Protein AF-A0A6G0SP71-F1 (afdb_monomer_lite)

Sequence (101 aa):
MSHRVLEVVMPVLDRAFIRPASMATQRANGTTFNYYPYALYASDVKFQPSYRPTGRFSEAKHYFYNKHKLYGYKVEAYVAFPGRVFFLPNTPLDRCRTSQF

Organism: NCBI:txid53985

pLDDT: mean 73.99, std 12.02, range [29.83, 90.44]

Secondary structure (DSSP, 8-state):
--SHHHHHHHHHHHHHH-----HHHHHHTT---SS-TT-SEEEEEEEEE-PPPSS-HHHHHTTEETTTTEEEEEEEEEEETTTEEEEEEEE-TTTS-----

Structure (mmCIF, N/CA/C/O backbone):
data_AF-A0A6G0SP71-F1
#
_entry.id   AF-A0A6G0SP71-F1
#
loop_
_atom_site.group_PDB
_atom_site.id
_atom_site.type_symbol
_atom_site.label_atom_id
_atom_site.label_alt_id
_atom_site.label_comp_id
_atom_site.label_asym_id
_atom_site.label_entity_id
_atom_site.label_seq_id
_atom_site.pdbx_PDB_ins_code
_atom_site.Cartn_x
_atom_site.Cartn_y
_atom_site.Cartn_z
_atom_site.occupancy
_atom_site.B_iso_or_equiv
_atom_site.auth_seq_id
_atom_site.auth_comp_id
_atom_site.auth_asym_id
_atom_site.auth_atom_id
_atom_site.pdbx_PDB_model_num
ATOM 1 N N . MET A 1 1 ? 6.864 -9.698 -20.605 1.00 43.44 1 MET A N 1
ATOM 2 C CA . MET A 1 1 ? 6.037 -10.887 -20.284 1.00 43.44 1 MET A CA 1
ATOM 3 C C . MET A 1 1 ? 6.255 -11.333 -18.832 1.00 43.44 1 MET A C 1
ATOM 5 O O . MET A 1 1 ? 6.986 -12.281 -18.607 1.00 43.44 1 MET A O 1
ATOM 9 N N . SER A 1 2 ? 5.672 -10.655 -17.835 1.00 49.84 2 SER A N 1
ATOM 10 C CA . SER A 1 2 ? 5.919 -10.990 -16.412 1.00 49.84 2 SER A CA 1
ATOM 11 C C . SER A 1 2 ? 4.750 -10.615 -15.481 1.00 49.84 2 SER A C 1
ATOM 13 O O . SER A 1 2 ? 4.972 -10.130 -14.382 1.00 49.84 2 SER A O 1
ATOM 15 N N . HIS A 1 3 ? 3.494 -10.782 -15.912 1.00 59.53 3 HIS A N 1
ATOM 16 C CA . HIS A 1 3 ? 2.329 -10.477 -15.050 1.00 59.53 3 HIS A CA 1
ATOM 17 C C . HIS A 1 3 ? 1.177 -11.483 -15.147 1.00 59.53 3 HIS A C 1
ATOM 19 O O . HIS A 1 3 ? 0.301 -11.480 -14.294 1.00 59.53 3 HIS A O 1
ATOM 25 N N . ARG A 1 4 ? 1.201 -12.408 -16.119 1.00 61.41 4 ARG A N 1
ATOM 26 C CA . ARG A 1 4 ? 0.115 -13.387 -16.319 1.00 61.41 4 ARG A CA 1
ATOM 27 C C . ARG A 1 4 ? -0.075 -14.330 -15.131 1.00 61.41 4 ARG A C 1
ATOM 29 O O . ARG A 1 4 ? -1.198 -14.678 -14.802 1.00 61.41 4 ARG A O 1
ATOM 36 N N . VAL A 1 5 ? 1.020 -14.728 -14.481 1.00 65.19 5 VAL A N 1
ATOM 37 C CA . VAL A 1 5 ? 0.953 -15.595 -13.295 1.00 65.19 5 VAL A CA 1
ATOM 38 C C . VAL A 1 5 ? 0.278 -14.860 -12.141 1.00 65.19 5 VAL A C 1
ATOM 40 O O . VAL A 1 5 ? -0.613 -15.415 -11.513 1.00 65.19 5 VAL A O 1
ATOM 43 N N . LEU A 1 6 ? 0.637 -13.595 -11.905 1.00 63.53 6 LEU A N 1
ATOM 44 C CA . LEU A 1 6 ? 0.004 -12.781 -10.868 1.00 63.53 6 LEU A CA 1
ATOM 45 C C . LEU A 1 6 ? -1.476 -12.534 -11.184 1.00 63.53 6 LEU A C 1
ATOM 47 O O . LEU A 1 6 ? -2.301 -12.705 -10.301 1.00 63.53 6 LEU A O 1
ATOM 51 N N . GLU A 1 7 ? -1.849 -12.246 -12.433 1.00 67.12 7 GLU A N 1
ATOM 52 C CA . GLU A 1 7 ? -3.263 -12.081 -12.822 1.00 67.12 7 GLU A CA 1
ATOM 53 C C . GLU A 1 7 ? -4.124 -13.323 -12.522 1.00 67.12 7 GLU A C 1
ATOM 55 O O . GLU A 1 7 ? -5.291 -13.189 -12.162 1.00 67.12 7 GLU A O 1
ATOM 60 N N . VAL A 1 8 ? -3.548 -14.524 -12.619 1.00 74.50 8 VAL A N 1
ATOM 61 C CA . VAL A 1 8 ? -4.241 -15.789 -12.321 1.00 74.50 8 VAL A CA 1
ATOM 62 C C . VAL A 1 8 ? -4.228 -16.115 -10.825 1.00 74.50 8 VAL A C 1
ATOM 64 O O . VAL A 1 8 ? -5.212 -16.620 -10.287 1.00 74.50 8 VAL A O 1
ATOM 67 N N . VAL A 1 9 ? -3.117 -15.837 -10.143 1.00 71.50 9 VAL A N 1
ATOM 68 C CA . VAL A 1 9 ? -2.906 -16.215 -8.740 1.00 71.50 9 VAL A CA 1
ATOM 69 C C . VAL A 1 9 ? -3.560 -15.216 -7.779 1.00 71.50 9 VAL A C 1
ATOM 71 O O . VAL A 1 9 ? -4.062 -15.624 -6.733 1.00 71.50 9 VAL A O 1
ATOM 74 N N . MET A 1 10 ? -3.629 -13.931 -8.139 1.00 68.44 10 MET A N 1
ATOM 75 C CA . MET A 1 10 ? -4.156 -12.869 -7.277 1.00 68.44 10 MET A CA 1
ATOM 76 C C . MET A 1 10 ? -5.592 -13.126 -6.786 1.00 68.44 10 MET A C 1
ATOM 78 O O . MET A 1 10 ? -5.788 -13.092 -5.577 1.00 68.44 10 MET A O 1
ATOM 82 N N . PRO A 1 11 ? -6.581 -13.499 -7.625 1.00 72.75 11 PRO A N 1
ATOM 83 C CA . PRO A 1 11 ? -7.939 -13.783 -7.144 1.00 72.75 11 PRO A CA 1
ATOM 84 C C . PRO A 1 11 ? -8.018 -14.966 -6.167 1.00 72.75 11 PRO A C 1
ATOM 86 O O . PRO A 1 11 ? -8.904 -15.022 -5.312 1.00 72.75 11 PRO A O 1
ATOM 89 N N . VAL A 1 12 ? -7.109 -15.938 -6.305 1.00 74.94 12 VAL A N 1
ATOM 90 C CA . VAL A 1 12 ? -7.026 -17.103 -5.415 1.00 74.94 12 VAL A CA 1
ATOM 91 C C . VAL A 1 12 ? -6.436 -16.689 -4.072 1.00 74.94 12 VAL A C 1
ATOM 93 O O . VAL A 1 12 ? -6.984 -17.052 -3.031 1.00 74.94 12 VAL A O 1
ATOM 96 N N . LEU A 1 13 ? -5.364 -15.891 -4.091 1.00 68.62 13 LEU A N 1
ATOM 97 C CA . LEU A 1 13 ? -4.773 -15.321 -2.884 1.00 68.62 13 LEU A CA 1
ATOM 98 C C . LEU A 1 13 ? -5.763 -14.399 -2.170 1.00 68.62 13 LEU A C 1
ATOM 100 O O . LEU A 1 13 ? -5.937 -14.527 -0.962 1.00 68.62 13 LEU A O 1
ATOM 104 N N . ASP A 1 14 ? -6.480 -13.553 -2.905 1.00 68.75 14 ASP A N 1
ATOM 105 C CA . ASP A 1 14 ? -7.506 -12.678 -2.348 1.00 68.75 14 ASP A CA 1
ATOM 106 C C . ASP A 1 14 ? -8.567 -13.500 -1.610 1.00 68.75 14 ASP A C 1
ATOM 108 O O . ASP A 1 14 ? -8.846 -13.248 -0.446 1.00 68.75 14 ASP A O 1
ATOM 112 N N . ARG A 1 15 ? -9.102 -14.565 -2.213 1.00 67.88 15 ARG A N 1
ATOM 113 C CA . ARG A 1 15 ? -10.092 -15.422 -1.533 1.00 67.88 15 ARG A CA 1
ATOM 114 C C . ARG A 1 15 ? -9.527 -16.179 -0.331 1.00 67.88 15 ARG A C 1
ATOM 116 O O . ARG A 1 15 ? -10.238 -16.363 0.655 1.00 67.88 15 ARG A O 1
ATOM 123 N N . ALA A 1 16 ? -8.288 -16.654 -0.419 1.00 65.56 16 ALA A N 1
ATOM 124 C CA . ALA A 1 16 ? -7.667 -17.447 0.640 1.00 65.56 16 ALA A CA 1
ATOM 125 C C . ALA A 1 16 ? -7.276 -16.591 1.854 1.00 65.56 16 ALA A C 1
ATOM 127 O O . ALA A 1 16 ? -7.403 -17.029 3.000 1.00 65.56 16 ALA A O 1
ATOM 128 N N . PHE A 1 17 ? -6.813 -15.368 1.606 1.00 60.41 17 PHE A N 1
ATOM 129 C CA . PHE A 1 17 ? -6.177 -14.528 2.614 1.00 60.41 17 PHE A CA 1
ATOM 130 C C . PHE A 1 17 ? -7.029 -13.318 3.014 1.00 60.41 17 PHE A C 1
ATOM 132 O O . PHE A 1 17 ? -7.063 -12.961 4.198 1.00 60.41 17 PHE A O 1
ATOM 139 N N . ILE A 1 18 ? -7.794 -12.748 2.082 1.00 64.88 18 ILE A N 1
ATOM 140 C CA . ILE A 1 18 ? -8.770 -11.687 2.342 1.00 64.88 18 ILE A CA 1
ATOM 141 C C . ILE A 1 18 ? -10.101 -12.351 2.691 1.00 64.88 18 ILE A C 1
ATOM 143 O O . ILE A 1 18 ? -11.028 -12.453 1.891 1.00 64.88 18 ILE A O 1
ATOM 147 N N . ARG A 1 19 ? -10.220 -12.806 3.941 1.00 65.31 19 ARG A N 1
ATOM 148 C CA . ARG A 1 19 ? -11.547 -13.086 4.500 1.00 65.31 19 ARG A CA 1
ATOM 149 C C . ARG A 1 19 ? -12.200 -11.733 4.787 1.00 65.31 19 ARG A C 1
ATOM 151 O O . ARG A 1 19 ? -11.645 -11.000 5.608 1.00 65.31 19 ARG A O 1
ATOM 158 N N . PRO A 1 20 ? -13.332 -11.379 4.150 1.00 63.69 20 PRO A N 1
ATOM 159 C CA . PRO A 1 20 ? -14.024 -10.140 4.468 1.00 63.69 20 PRO A CA 1
ATOM 160 C C . PRO A 1 20 ? -14.475 -10.218 5.926 1.00 63.69 20 PRO A C 1
ATOM 162 O O . PRO A 1 20 ? -15.384 -10.969 6.279 1.00 63.69 20 PRO A O 1
ATOM 165 N N . ALA A 1 21 ? -13.780 -9.493 6.796 1.00 66.69 21 ALA A N 1
ATOM 166 C CA . ALA A 1 21 ? -14.211 -9.329 8.168 1.00 66.69 21 ALA A CA 1
ATOM 167 C C . ALA A 1 21 ? -15.415 -8.383 8.157 1.00 66.69 21 ALA A C 1
ATOM 169 O O . ALA A 1 21 ? -15.370 -7.324 7.536 1.00 66.69 21 ALA A O 1
ATOM 170 N N . SER A 1 22 ? -16.503 -8.763 8.821 1.00 77.06 22 SER A N 1
ATOM 171 C CA . SER A 1 22 ? -17.606 -7.834 9.052 1.00 77.06 22 SER A CA 1
ATOM 172 C C . SER A 1 22 ? -17.204 -6.854 10.156 1.00 77.06 22 SER A C 1
ATOM 174 O O . SER A 1 22 ? -16.592 -7.252 11.155 1.00 77.06 22 SER A O 1
ATOM 176 N N . MET A 1 23 ? -17.596 -5.586 10.022 1.00 80.62 23 MET A N 1
ATOM 177 C CA . MET A 1 23 ? -17.420 -4.586 11.082 1.00 80.62 23 MET A CA 1
ATOM 178 C C . MET A 1 23 ? -18.006 -5.070 12.414 1.00 80.62 23 MET A C 1
ATOM 180 O O . MET A 1 23 ? -17.410 -4.865 13.469 1.00 80.62 23 MET A O 1
ATOM 184 N N . ALA A 1 24 ? -19.145 -5.772 12.367 1.00 83.38 24 ALA A N 1
ATOM 185 C CA . ALA A 1 24 ? -19.783 -6.334 13.553 1.00 83.38 24 ALA A CA 1
ATOM 186 C C . ALA A 1 24 ? -18.888 -7.380 14.237 1.00 83.38 24 ALA A C 1
ATOM 188 O O . ALA A 1 24 ? -18.719 -7.344 15.454 1.00 83.38 24 ALA A O 1
ATOM 189 N N . THR A 1 25 ? -18.255 -8.262 13.457 1.00 82.00 25 THR A N 1
ATOM 190 C CA . THR A 1 25 ? -17.327 -9.273 13.988 1.00 82.00 25 THR A CA 1
ATOM 191 C C . THR A 1 25 ? -16.042 -8.665 14.548 1.00 82.00 25 THR A C 1
ATOM 193 O O . THR A 1 25 ? -15.588 -9.095 15.602 1.00 82.00 25 THR A O 1
ATOM 196 N N . GLN A 1 26 ? -15.471 -7.640 13.902 1.00 79.06 26 GLN A N 1
ATOM 197 C CA . GLN A 1 26 ? -14.278 -6.955 14.421 1.00 79.06 26 GLN A CA 1
ATOM 198 C C . GLN A 1 26 ? -14.570 -6.238 15.742 1.00 79.06 26 GLN A C 1
ATOM 200 O O . GLN A 1 26 ? -13.782 -6.331 16.682 1.00 79.06 26 GLN A O 1
ATOM 205 N N . ARG A 1 27 ? -15.725 -5.568 15.835 1.00 82.38 27 ARG A N 1
ATOM 206 C CA . ARG A 1 27 ? -16.155 -4.873 17.052 1.00 82.38 27 ARG A CA 1
ATOM 207 C C . ARG A 1 27 ? -16.429 -5.842 18.198 1.00 82.38 27 ARG A C 1
ATOM 209 O O . ARG A 1 27 ? -15.983 -5.587 19.310 1.00 82.38 27 ARG A O 1
ATOM 216 N N . ALA A 1 28 ? -17.121 -6.949 17.928 1.00 84.75 28 ALA A N 1
ATOM 217 C CA . ALA A 1 28 ? -17.392 -7.980 18.930 1.00 84.75 28 ALA A CA 1
ATOM 218 C C . ALA A 1 28 ? -16.100 -8.590 19.499 1.00 84.75 28 ALA A C 1
ATOM 220 O O . ALA A 1 28 ? -16.024 -8.865 20.691 1.00 84.75 28 ALA A O 1
ATOM 221 N N . ASN A 1 29 ? -15.067 -8.734 18.664 1.00 81.06 29 ASN A N 1
ATOM 222 C CA . ASN A 1 29 ? -13.769 -9.273 19.067 1.00 81.06 29 ASN A CA 1
ATOM 223 C C . ASN A 1 29 ? -12.818 -8.218 19.666 1.00 81.06 29 ASN A C 1
ATOM 225 O O . ASN A 1 29 ? -11.690 -8.557 20.017 1.00 81.06 29 ASN A O 1
ATOM 229 N N . GLY A 1 30 ? -13.220 -6.942 19.742 1.00 81.38 30 GLY A N 1
ATOM 230 C CA . GLY A 1 30 ? -12.353 -5.849 20.199 1.00 81.38 30 GLY A CA 1
ATOM 231 C C . GLY A 1 30 ? -11.167 -5.553 19.27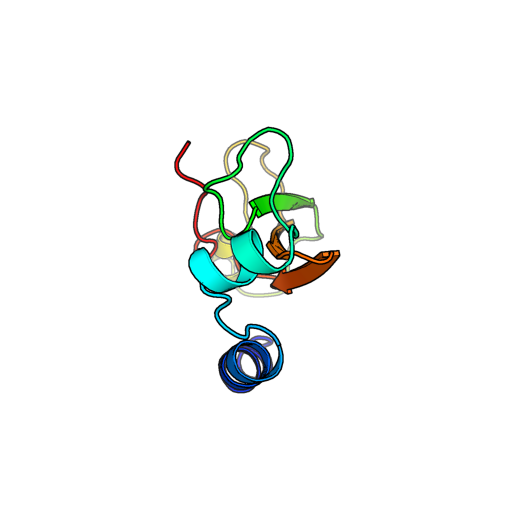0 1.00 81.38 30 GLY A C 1
ATOM 232 O O . GLY A 1 30 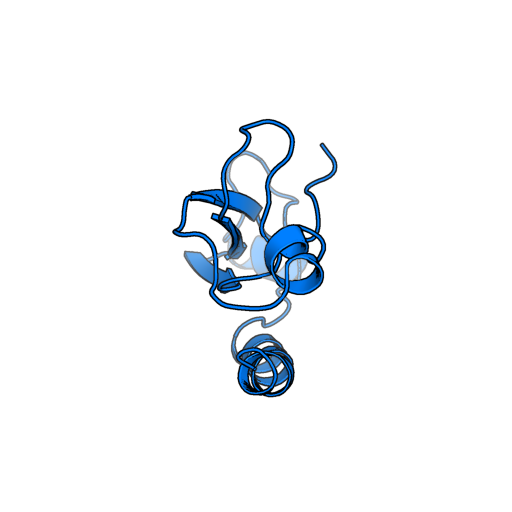? -10.207 -4.905 19.675 1.00 81.38 30 GLY A O 1
ATOM 233 N N . THR A 1 31 ? -11.204 -6.024 18.021 1.00 79.38 31 THR A N 1
ATOM 234 C CA . THR A 1 31 ? -10.116 -5.881 17.045 1.00 79.38 31 THR A CA 1
ATOM 235 C C . THR A 1 31 ? -10.391 -4.710 16.097 1.00 79.38 31 THR A C 1
ATOM 237 O O . THR A 1 31 ? -10.616 -4.915 14.904 1.00 79.38 31 THR A O 1
ATOM 240 N N . THR A 1 32 ? -10.437 -3.489 16.633 1.00 82.75 32 THR A N 1
ATOM 241 C CA . THR A 1 32 ? -10.717 -2.246 15.884 1.00 82.75 32 THR A CA 1
ATOM 242 C C . THR A 1 32 ? -9.544 -1.268 15.956 1.00 82.75 32 THR A C 1
ATOM 244 O O . THR A 1 32 ? -8.808 -1.261 16.940 1.00 82.75 32 THR A O 1
ATOM 247 N N . PHE A 1 33 ? -9.385 -0.391 14.956 1.00 81.19 33 PHE A N 1
ATOM 248 C CA . PHE A 1 33 ? -8.374 0.673 15.017 1.00 81.19 33 PHE A CA 1
ATOM 249 C C . PHE A 1 33 ? -8.696 1.663 16.146 1.00 81.19 33 PHE A C 1
ATOM 251 O O . PHE A 1 33 ? -9.809 2.181 16.209 1.00 81.19 33 PHE A O 1
ATOM 258 N N . ASN A 1 34 ? -7.699 1.998 16.973 1.00 83.94 34 ASN A N 1
ATOM 259 C CA . ASN A 1 34 ? -7.865 2.911 18.115 1.00 83.94 34 ASN A CA 1
ATOM 260 C C . ASN A 1 34 ? -8.407 4.293 17.715 1.00 83.94 34 ASN A C 1
ATOM 262 O O . ASN A 1 34 ? -9.272 4.837 18.390 1.00 83.94 34 ASN A O 1
ATOM 266 N N . TYR A 1 35 ? -7.906 4.849 16.609 1.00 86.94 35 TYR A N 1
ATOM 267 C CA . TYR A 1 35 ? -8.290 6.183 16.133 1.00 86.94 35 TYR A CA 1
ATOM 268 C C . TYR A 1 35 ? -9.442 6.159 15.117 1.00 86.94 35 TYR A C 1
ATOM 270 O O . TYR A 1 35 ? -10.070 7.185 14.879 1.00 86.94 35 TYR A O 1
ATOM 278 N N 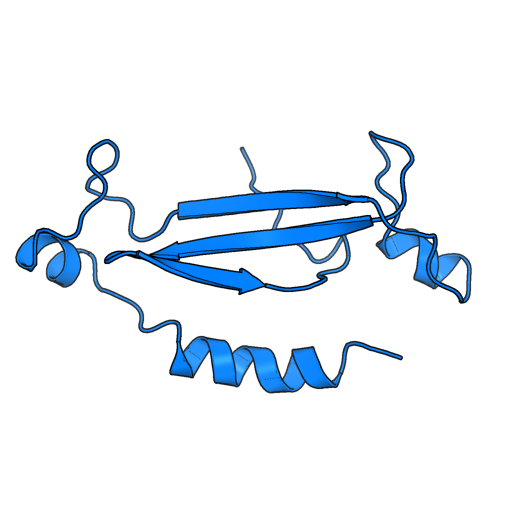. TYR A 1 36 ? -9.736 4.994 14.529 1.00 84.00 36 TYR A N 1
ATOM 279 C CA . TYR A 1 36 ? -10.722 4.834 13.454 1.00 84.00 36 TYR A CA 1
ATOM 280 C C . TYR A 1 36 ? -11.572 3.573 13.679 1.00 84.00 36 TYR A C 1
ATOM 282 O O . TYR A 1 36 ? -11.455 2.601 12.931 1.00 84.00 36 TYR A O 1
ATOM 290 N N . PRO A 1 37 ? -12.454 3.557 14.693 1.00 79.12 37 PRO A N 1
ATOM 291 C CA . PRO A 1 37 ? -13.158 2.346 15.126 1.00 79.12 37 PRO A CA 1
ATOM 292 C C . PRO A 1 37 ? -14.125 1.770 14.082 1.00 79.12 37 PRO A C 1
ATOM 294 O O . PRO A 1 37 ? -14.576 0.640 14.236 1.00 79.12 37 PRO A O 1
ATOM 297 N N . TYR A 1 38 ? -14.436 2.532 13.028 1.00 81.06 38 TYR A N 1
ATOM 298 C CA . TYR A 1 38 ? -15.293 2.124 11.912 1.00 81.06 38 TYR A CA 1
ATOM 299 C C . TYR A 1 38 ? -14.523 1.722 10.644 1.00 81.06 38 TYR A C 1
ATOM 301 O O . TYR A 1 38 ? -15.143 1.397 9.633 1.00 81.06 38 TYR A O 1
ATOM 309 N N . ALA A 1 39 ? -13.188 1.754 10.666 1.00 81.69 39 ALA A N 1
ATOM 310 C CA . ALA A 1 39 ? -12.376 1.330 9.533 1.00 81.69 39 ALA A CA 1
ATOM 311 C C . ALA A 1 39 ? -12.200 -0.196 9.532 1.00 81.69 39 ALA A C 1
ATOM 313 O O . ALA A 1 39 ? -11.721 -0.774 10.505 1.00 81.69 39 ALA A O 1
ATOM 314 N N . LEU A 1 40 ? -12.543 -0.842 8.414 1.00 77.75 40 LEU A N 1
ATOM 315 C CA . LEU A 1 40 ? -12.373 -2.290 8.224 1.00 77.75 40 LEU A CA 1
ATOM 316 C C . LEU A 1 40 ? -10.912 -2.696 7.993 1.00 77.75 40 LEU A C 1
ATOM 318 O O . LEU A 1 40 ? -10.458 -3.741 8.469 1.00 77.75 40 LEU A O 1
ATOM 322 N N . TYR A 1 41 ? -10.195 -1.883 7.222 1.00 79.69 41 TYR A N 1
ATOM 323 C CA . TYR A 1 41 ? -8.798 -2.065 6.850 1.00 79.69 41 TYR A CA 1
ATOM 324 C C . TYR A 1 41 ? -8.155 -0.701 6.589 1.00 79.69 41 TYR A C 1
ATOM 326 O O . TYR A 1 41 ? -8.839 0.268 6.259 1.00 79.69 41 TYR A O 1
ATOM 334 N N . ALA A 1 42 ? -6.834 -0.641 6.704 1.00 81.25 42 ALA A N 1
ATOM 335 C CA . ALA A 1 42 ? -6.034 0.484 6.241 1.00 81.25 42 ALA A CA 1
ATOM 336 C C . ALA A 1 42 ? -5.325 0.085 4.946 1.00 81.25 42 ALA A C 1
ATOM 338 O O . ALA A 1 42 ? -4.845 -1.040 4.834 1.00 81.25 42 ALA A O 1
ATOM 339 N N . SER A 1 43 ? -5.255 0.989 3.973 1.00 81.75 43 SER A N 1
ATOM 340 C CA . SER A 1 43 ? -4.467 0.797 2.755 1.00 81.75 43 SER A CA 1
ATOM 341 C C . SER A 1 43 ? -3.457 1.924 2.612 1.00 81.75 43 SER A C 1
ATOM 343 O O . SER A 1 43 ? -3.828 3.088 2.749 1.00 81.75 43 SER A O 1
ATOM 345 N N . ASP A 1 44 ? -2.214 1.593 2.297 1.00 83.38 44 ASP A N 1
ATOM 346 C CA . ASP A 1 44 ? -1.161 2.553 1.977 1.00 83.38 44 ASP A CA 1
ATOM 347 C C . ASP A 1 44 ? -0.510 2.178 0.646 1.00 83.38 44 ASP A C 1
ATOM 349 O O . ASP A 1 44 ? -0.413 1.003 0.294 1.00 83.38 44 ASP A O 1
ATOM 353 N N . VAL A 1 45 ? -0.056 3.181 -0.100 1.00 79.75 45 VAL A N 1
ATOM 354 C CA . VAL A 1 45 ? 0.622 2.981 -1.381 1.00 79.75 45 VAL A CA 1
ATOM 355 C C . VAL A 1 45 ? 1.986 3.644 -1.317 1.00 79.75 45 VAL A C 1
ATOM 357 O O . VAL A 1 45 ? 2.095 4.864 -1.181 1.00 79.75 45 VAL A O 1
ATOM 360 N N . LYS A 1 46 ? 3.047 2.847 -1.457 1.00 84.06 46 LYS A N 1
ATOM 361 C CA . LYS A 1 46 ? 4.428 3.340 -1.479 1.00 84.06 46 LYS A CA 1
ATOM 362 C C . LYS A 1 46 ? 5.039 3.187 -2.860 1.00 84.06 46 LYS A C 1
ATOM 364 O O . LYS A 1 46 ? 4.961 2.131 -3.476 1.00 84.06 46 LYS A O 1
ATOM 369 N N . PHE A 1 47 ? 5.668 4.254 -3.344 1.00 84.38 47 PHE A N 1
ATOM 370 C CA . PHE A 1 47 ? 6.470 4.202 -4.560 1.00 84.38 47 PHE A CA 1
ATOM 371 C C . PHE A 1 47 ? 7.857 3.651 -4.235 1.00 84.38 47 PHE A C 1
ATOM 373 O O . PHE A 1 47 ? 8.546 4.177 -3.362 1.00 84.38 47 PHE A O 1
ATOM 380 N N . GLN A 1 48 ? 8.262 2.612 -4.955 1.00 85.25 48 GLN A N 1
ATOM 381 C CA . GLN A 1 48 ? 9.593 2.033 -4.888 1.00 85.25 48 GLN A CA 1
ATOM 382 C C . GLN A 1 48 ? 10.313 2.297 -6.216 1.00 85.25 48 GLN A C 1
ATOM 384 O O . GLN A 1 48 ? 9.879 1.779 -7.251 1.00 85.25 48 GLN A O 1
ATOM 389 N N . PRO A 1 49 ? 11.384 3.113 -6.220 1.00 87.12 49 PRO A N 1
ATOM 390 C CA . PRO A 1 49 ? 12.156 3.356 -7.428 1.00 87.12 49 PRO A CA 1
ATOM 391 C C . PRO A 1 49 ? 12.824 2.062 -7.901 1.00 87.12 49 PRO A C 1
ATOM 393 O O . PRO A 1 49 ? 13.282 1.249 -7.101 1.00 87.12 49 PRO A O 1
ATOM 396 N N . SER A 1 50 ? 12.895 1.882 -9.215 1.00 85.69 50 SER A N 1
ATOM 397 C CA . SER A 1 50 ? 13.525 0.725 -9.844 1.00 85.69 50 SER A CA 1
ATOM 398 C C . SER A 1 50 ? 14.297 1.134 -11.092 1.00 85.69 50 SER A C 1
ATOM 400 O O . SER A 1 50 ? 14.111 2.221 -11.643 1.00 85.69 50 SER A O 1
ATOM 402 N N . TYR A 1 51 ? 15.127 0.223 -11.597 1.00 85.62 51 TYR A N 1
ATOM 403 C CA . TYR A 1 51 ? 15.697 0.372 -12.931 1.00 85.62 51 TYR A CA 1
ATOM 404 C C . TYR A 1 51 ? 14.599 0.419 -13.995 1.00 85.62 51 TYR A C 1
ATOM 406 O O . TYR A 1 51 ? 13.506 -0.132 -13.817 1.00 85.62 51 TYR A O 1
ATOM 414 N N . ARG A 1 52 ? 14.909 1.075 -15.119 1.00 83.88 52 ARG A N 1
ATOM 415 C CA . ARG A 1 52 ? 14.038 1.082 -16.292 1.00 83.88 52 ARG A CA 1
ATOM 416 C C . ARG A 1 52 ? 13.887 -0.361 -16.795 1.00 83.88 52 ARG A C 1
ATOM 418 O O . ARG A 1 52 ? 14.900 -0.972 -17.132 1.00 83.88 52 ARG A O 1
ATOM 425 N N . PRO A 1 53 ? 12.661 -0.896 -16.886 1.00 78.25 53 PRO A N 1
ATOM 426 C CA . PRO A 1 53 ? 12.455 -2.235 -17.412 1.00 78.25 53 PRO A CA 1
ATOM 427 C C . PRO A 1 53 ? 12.887 -2.318 -18.882 1.00 78.25 53 PRO A C 1
ATOM 429 O O . PRO A 1 53 ? 12.669 -1.392 -19.670 1.00 78.25 53 PRO A O 1
ATOM 432 N N . THR A 1 54 ? 13.510 -3.437 -19.246 1.00 78.31 54 THR A N 1
ATOM 433 C CA . THR A 1 54 ? 13.925 -3.742 -20.620 1.00 78.31 54 THR A CA 1
ATOM 434 C C . THR A 1 54 ? 12.691 -4.006 -21.484 1.00 78.31 54 THR A C 1
ATOM 436 O O . THR A 1 54 ? 11.824 -4.784 -21.095 1.00 78.31 54 THR A O 1
ATOM 439 N N . GLY A 1 55 ? 12.594 -3.372 -22.655 1.00 81.81 55 GLY A N 1
ATOM 440 C CA . GLY A 1 55 ? 11.441 -3.528 -23.547 1.00 81.81 55 GLY A CA 1
ATOM 441 C C . GLY A 1 55 ? 11.191 -2.306 -24.425 1.00 81.81 55 GLY A C 1
ATOM 442 O O . GLY A 1 55 ? 12.026 -1.398 -24.517 1.00 81.81 55 GLY A O 1
ATOM 443 N N . ARG A 1 56 ? 10.025 -2.275 -25.081 1.00 82.56 56 ARG A N 1
ATOM 444 C CA . ARG A 1 56 ? 9.625 -1.130 -25.915 1.00 82.56 56 ARG A CA 1
ATOM 445 C C . ARG A 1 56 ? 9.366 0.098 -25.041 1.00 82.56 56 ARG A C 1
ATOM 447 O O . ARG A 1 56 ? 8.965 -0.009 -23.885 1.00 82.56 56 ARG A O 1
ATOM 454 N N . PHE A 1 57 ? 9.549 1.291 -25.607 1.00 81.94 57 PHE A N 1
ATOM 455 C CA . PHE A 1 57 ? 9.296 2.545 -24.887 1.00 81.94 57 PHE A CA 1
ATOM 456 C C . PHE A 1 57 ? 7.859 2.636 -24.347 1.00 81.94 57 PHE A C 1
ATOM 458 O O . PHE A 1 57 ? 7.657 3.092 -23.223 1.00 81.94 57 PHE A O 1
ATOM 465 N N . SER A 1 58 ? 6.878 2.147 -25.111 1.00 81.88 58 SER A N 1
ATOM 466 C CA . SER A 1 58 ? 5.477 2.084 -24.685 1.00 81.88 58 SER A CA 1
ATOM 467 C C . SER A 1 58 ? 5.284 1.238 -23.426 1.00 81.88 58 SER A C 1
ATOM 469 O O . SER A 1 58 ? 4.567 1.656 -22.527 1.00 81.88 58 SER A O 1
ATOM 471 N N . GLU A 1 59 ? 5.971 0.099 -23.324 1.00 79.56 59 GLU A N 1
ATOM 472 C CA . GLU A 1 59 ? 5.894 -0.803 -22.170 1.00 79.56 59 GLU A CA 1
ATOM 473 C C . GLU A 1 59 ? 6.572 -0.195 -20.934 1.00 79.56 59 GLU A C 1
ATOM 475 O O . GLU A 1 59 ? 6.029 -0.239 -19.832 1.00 79.56 59 GLU A O 1
ATOM 480 N N . ALA A 1 60 ? 7.736 0.436 -21.117 1.00 80.62 60 ALA A N 1
ATOM 481 C CA . ALA A 1 60 ? 8.466 1.079 -20.026 1.00 80.62 60 ALA A CA 1
ATOM 482 C C . ALA A 1 60 ? 7.730 2.305 -19.453 1.00 80.62 60 ALA A C 1
ATOM 484 O O . ALA A 1 60 ? 7.872 2.611 -18.268 1.00 80.62 60 ALA A O 1
ATOM 485 N N . LYS A 1 61 ? 6.920 2.993 -20.270 1.00 83.94 61 LYS A N 1
ATOM 486 C CA . LYS A 1 61 ? 6.154 4.178 -19.860 1.00 83.94 61 LYS A CA 1
ATOM 487 C C . LYS A 1 61 ? 5.156 3.884 -18.731 1.00 83.94 61 LYS A C 1
ATOM 489 O O . LYS A 1 61 ? 4.940 4.760 -17.900 1.00 83.94 61 LYS A O 1
ATOM 494 N N . HIS A 1 62 ? 4.612 2.667 -18.647 1.00 82.19 62 HIS A N 1
ATOM 495 C CA . HIS A 1 62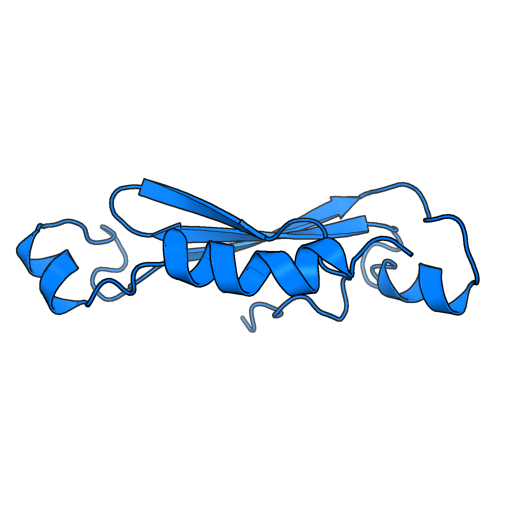 ? 3.680 2.262 -17.579 1.00 82.19 62 HIS A CA 1
ATOM 496 C C . HIS A 1 62 ? 4.309 2.267 -16.173 1.00 82.19 62 HIS A C 1
ATOM 498 O O . HIS A 1 62 ? 3.605 2.312 -15.166 1.00 82.19 62 HIS A O 1
ATOM 504 N N . TYR A 1 63 ? 5.640 2.267 -16.097 1.00 82.00 63 TYR A N 1
ATOM 505 C CA . TYR A 1 63 ? 6.401 2.293 -14.848 1.00 82.00 63 TYR A CA 1
ATOM 506 C C . TYR A 1 63 ? 7.057 3.651 -14.585 1.00 82.00 63 TYR A C 1
ATOM 508 O O . TYR A 1 63 ? 7.827 3.788 -13.639 1.00 82.00 63 TYR A O 1
ATOM 516 N N . PHE A 1 64 ? 6.786 4.666 -15.412 1.00 85.06 64 PHE A N 1
ATOM 517 C CA . PHE A 1 64 ? 7.384 5.989 -15.267 1.00 85.06 64 PHE A CA 1
ATOM 518 C C . PHE A 1 64 ? 6.515 6.917 -14.413 1.00 85.06 64 PHE A C 1
ATOM 520 O O . PHE A 1 64 ? 5.375 7.234 -14.760 1.00 85.06 64 PHE A O 1
ATOM 527 N N . TYR A 1 65 ? 7.063 7.399 -13.299 1.00 85.81 65 TYR A N 1
ATOM 528 C CA . TYR A 1 65 ? 6.364 8.307 -12.402 1.00 85.81 65 TYR A CA 1
ATOM 529 C C . TYR A 1 65 ? 6.651 9.771 -12.754 1.00 85.81 65 TYR A C 1
ATOM 531 O O . TYR A 1 65 ? 7.722 10.312 -12.474 1.00 85.81 65 TYR A O 1
ATOM 539 N N . ASN A 1 66 ? 5.655 10.447 -13.331 1.00 83.31 66 ASN A N 1
ATOM 540 C CA . ASN A 1 66 ? 5.814 11.786 -13.908 1.00 83.31 66 ASN A CA 1
ATOM 541 C C . ASN A 1 66 ? 6.263 12.876 -12.924 1.00 83.31 66 ASN A C 1
ATOM 543 O O . ASN A 1 66 ? 6.964 13.797 -13.351 1.00 83.31 66 ASN A O 1
ATOM 547 N N . LYS A 1 67 ? 5.86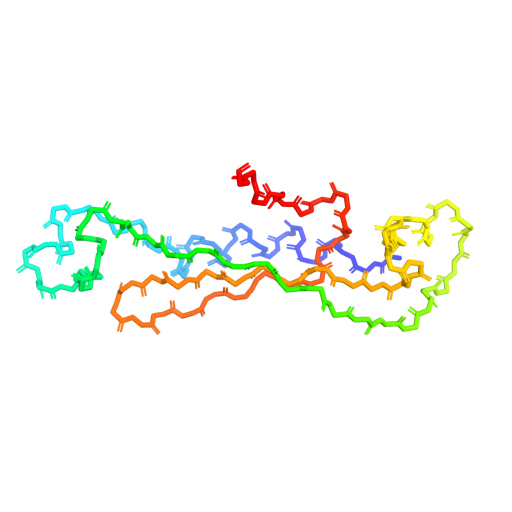3 12.797 -11.646 1.00 84.88 67 LYS A N 1
ATOM 548 C CA . LYS A 1 67 ? 6.169 13.828 -10.636 1.00 84.88 67 LYS A CA 1
ATOM 549 C C . LYS A 1 67 ? 7.614 13.747 -10.134 1.00 84.88 67 LYS A C 1
ATOM 551 O O . LYS A 1 67 ? 8.222 14.789 -9.935 1.00 84.88 67 LYS A O 1
ATOM 556 N N . HIS A 1 68 ? 8.177 12.547 -9.972 1.00 84.50 68 HIS A N 1
ATOM 557 C CA . HIS A 1 68 ? 9.576 12.376 -9.535 1.00 84.50 68 HIS A CA 1
ATOM 558 C C . HIS A 1 68 ? 10.541 12.042 -10.680 1.00 84.50 68 HIS A C 1
ATOM 560 O O . HIS A 1 68 ? 11.734 11.946 -10.436 1.00 84.50 68 HIS A O 1
ATOM 566 N N . LYS A 1 69 ? 10.050 11.885 -11.919 1.00 87.56 69 LYS A N 1
ATOM 567 C CA . LYS A 1 69 ? 10.848 11.532 -13.112 1.00 87.56 69 LYS A CA 1
ATOM 568 C C . LYS A 1 69 ? 11.657 10.236 -12.950 1.00 87.56 69 LYS A C 1
ATOM 570 O O . LYS A 1 69 ? 12.706 10.076 -13.565 1.00 87.56 69 LYS A O 1
ATOM 575 N N . LEU A 1 70 ? 11.149 9.303 -12.146 1.00 90.44 70 LEU A N 1
ATOM 576 C CA . LEU A 1 70 ? 11.789 8.022 -11.854 1.00 90.44 70 LEU A CA 1
ATOM 577 C C . LEU A 1 70 ? 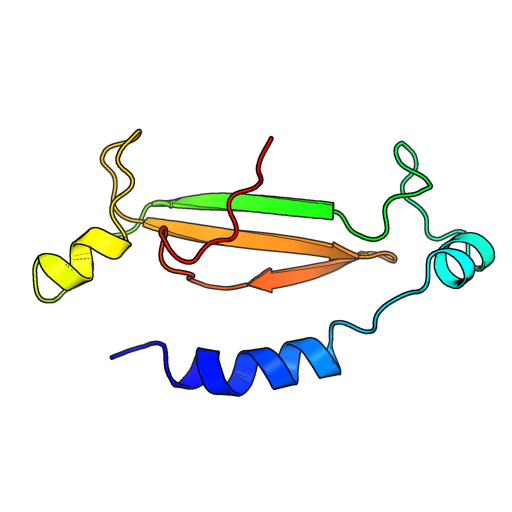10.944 6.865 -12.377 1.00 90.44 70 LEU A C 1
ATOM 579 O O . LEU A 1 70 ? 9.713 6.932 -12.374 1.00 90.44 70 LEU A O 1
ATOM 583 N N . TYR A 1 71 ? 11.620 5.794 -12.790 1.00 87.25 71 TYR A N 1
ATOM 584 C CA . TYR A 1 71 ? 10.973 4.506 -13.001 1.00 87.25 71 TYR A CA 1
ATOM 585 C C . TYR A 1 71 ? 10.786 3.808 -11.659 1.00 87.25 71 TYR A C 1
ATOM 587 O O . TYR A 1 71 ? 11.604 3.963 -10.750 1.00 87.25 71 TYR A O 1
ATOM 595 N N . GLY A 1 72 ? 9.699 3.065 -11.521 1.00 86.19 72 GLY A N 1
ATOM 596 C CA . GLY A 1 72 ? 9.429 2.334 -10.299 1.00 86.19 72 GLY A CA 1
ATOM 597 C C . GLY A 1 72 ? 8.086 1.637 -10.303 1.00 86.19 72 GLY A C 1
ATOM 598 O O . GLY A 1 72 ? 7.283 1.760 -11.230 1.00 86.19 72 GLY A O 1
ATOM 599 N N . TYR A 1 73 ? 7.849 0.935 -9.208 1.00 81.88 73 TYR A N 1
ATOM 600 C CA . TYR A 1 73 ? 6.593 0.266 -8.922 1.00 81.88 73 TYR A CA 1
ATOM 601 C C . TYR A 1 73 ? 5.903 0.981 -7.774 1.00 81.88 73 TYR A C 1
ATOM 603 O O . TYR A 1 73 ? 6.536 1.603 -6.920 1.00 81.88 73 TYR A O 1
ATOM 611 N N . LYS A 1 74 ? 4.583 0.889 -7.743 1.00 81.88 74 LYS A N 1
ATOM 612 C CA . LYS A 1 74 ? 3.823 1.203 -6.541 1.00 81.88 74 LYS A CA 1
ATOM 613 C C . LYS A 1 74 ? 3.520 -0.124 -5.860 1.00 81.88 74 LYS A C 1
ATOM 615 O O . LYS A 1 74 ? 3.112 -1.080 -6.508 1.00 81.88 74 LYS A O 1
ATOM 620 N N . VAL A 1 75 ? 3.780 -0.176 -4.566 1.00 78.94 75 VAL A N 1
ATOM 621 C CA . VAL A 1 75 ? 3.430 -1.303 -3.711 1.00 78.94 75 VAL A CA 1
ATOM 622 C C . VAL A 1 75 ? 2.240 -0.861 -2.886 1.00 78.94 75 VAL A C 1
ATOM 624 O O . VAL A 1 75 ? 2.330 0.121 -2.146 1.00 78.94 75 VAL A O 1
ATOM 627 N N . GLU A 1 76 ? 1.128 -1.565 -3.047 1.00 82.00 76 GLU A N 1
ATOM 628 C CA . GLU A 1 76 ? -0.073 -1.346 -2.249 1.00 82.00 76 GLU A CA 1
ATOM 629 C C . GLU A 1 76 ? -0.035 -2.315 -1.069 1.00 82.00 76 GLU A C 1
ATOM 631 O O . GLU A 1 76 ? 0.078 -3.529 -1.249 1.00 82.00 76 GLU A O 1
ATOM 636 N N . ALA A 1 77 ? -0.075 -1.777 0.143 1.00 78.75 77 ALA A N 1
ATOM 637 C CA . ALA A 1 77 ? -0.117 -2.537 1.378 1.00 78.75 77 ALA A CA 1
ATOM 638 C C . ALA A 1 77 ? -1.489 -2.359 2.024 1.00 78.75 77 ALA A C 1
ATOM 640 O O . ALA A 1 77 ? -1.963 -1.238 2.191 1.00 78.75 77 ALA A O 1
ATOM 641 N N . TYR A 1 78 ? -2.107 -3.462 2.422 1.00 79.38 78 TYR A N 1
ATOM 642 C CA . TYR A 1 78 ? -3.374 -3.494 3.135 1.00 79.38 78 TYR A CA 1
ATOM 643 C C . TYR A 1 78 ? -3.152 -4.110 4.505 1.00 79.38 78 TYR A C 1
ATOM 645 O O . TYR A 1 78 ? -2.545 -5.171 4.624 1.00 79.38 78 TYR A O 1
ATOM 653 N N . VAL A 1 79 ? -3.664 -3.464 5.542 1.00 76.81 79 VAL A N 1
ATOM 654 C CA . VAL A 1 79 ? -3.608 -3.955 6.915 1.00 76.81 79 VAL A CA 1
ATOM 655 C C . VAL A 1 79 ? -5.029 -4.191 7.393 1.00 76.81 79 VAL A C 1
ATOM 657 O O . VAL A 1 79 ? -5.829 -3.259 7.471 1.00 76.81 79 VAL A O 1
ATOM 660 N N . ALA A 1 80 ? -5.335 -5.442 7.723 1.00 74.00 80 ALA A N 1
ATOM 661 C CA . ALA A 1 80 ? -6.595 -5.840 8.334 1.00 74.00 80 ALA A CA 1
ATOM 662 C C . ALA A 1 80 ? -6.353 -6.338 9.764 1.00 74.00 80 ALA A C 1
ATOM 664 O O . ALA A 1 80 ? -5.389 -7.060 10.043 1.00 74.00 80 ALA A O 1
ATOM 665 N N . PHE A 1 81 ? -7.246 -5.989 10.689 1.00 67.06 81 PHE A N 1
ATOM 666 C CA . PHE A 1 81 ? -7.211 -6.537 12.045 1.00 67.06 81 PHE A CA 1
ATOM 667 C C . PHE A 1 81 ? -7.431 -8.061 12.026 1.00 67.06 81 PHE A C 1
ATOM 669 O O . PHE A 1 81 ? -8.267 -8.534 11.249 1.00 67.06 81 PHE A O 1
ATOM 676 N N . PRO A 1 82 ? -6.700 -8.856 12.839 1.00 65.00 82 PRO A N 1
ATOM 677 C CA . PRO A 1 82 ? -5.864 -8.489 13.996 1.00 65.00 82 PRO A CA 1
ATOM 678 C C . PRO A 1 82 ? -4.361 -8.236 13.711 1.00 65.00 82 PRO A C 1
ATOM 680 O O . PRO A 1 82 ? -3.529 -8.502 14.570 1.00 65.00 82 PRO A O 1
ATOM 683 N N . GLY A 1 83 ? -3.983 -7.741 12.527 1.00 64.75 83 GLY A N 1
ATOM 684 C CA . GLY A 1 83 ? -2.578 -7.460 12.174 1.00 64.75 83 GLY A CA 1
ATOM 685 C C . GLY A 1 83 ? -2.080 -8.233 10.954 1.00 64.75 83 GLY A C 1
ATOM 686 O O . GLY A 1 83 ? -0.885 -8.470 10.803 1.00 64.75 83 GLY A O 1
ATOM 687 N N . ARG A 1 84 ? -2.994 -8.658 10.076 1.00 69.44 84 ARG A N 1
ATOM 688 C CA . ARG A 1 84 ? -2.632 -9.280 8.803 1.00 69.44 84 ARG A CA 1
ATOM 689 C C . ARG A 1 84 ? -2.275 -8.187 7.811 1.00 69.44 84 ARG A C 1
ATOM 691 O O . ARG A 1 84 ? -3.086 -7.294 7.565 1.00 69.44 84 ARG A O 1
ATOM 698 N N . VAL A 1 85 ? -1.073 -8.280 7.257 1.00 67.94 85 VAL A N 1
ATOM 699 C CA . VAL A 1 85 ? -0.584 -7.377 6.217 1.00 67.94 85 VAL A CA 1
ATOM 700 C C . VAL A 1 85 ? -0.594 -8.118 4.889 1.00 67.94 85 VAL A C 1
ATOM 702 O O . VAL A 1 85 ? -0.053 -9.217 4.783 1.00 67.94 85 VAL A O 1
ATOM 705 N N . PHE A 1 86 ? -1.202 -7.509 3.881 1.00 71.25 86 PHE A N 1
ATOM 706 C CA . PHE A 1 86 ? -1.222 -7.998 2.513 1.00 71.25 86 PHE A CA 1
ATOM 707 C C . PHE A 1 86 ? -0.509 -6.987 1.633 1.00 71.25 86 PHE A C 1
ATOM 709 O O . PHE A 1 86 ? -0.864 -5.812 1.626 1.00 71.25 86 PHE A O 1
ATOM 716 N N . PHE A 1 87 ? 0.494 -7.440 0.893 1.00 68.81 87 PHE A N 1
ATOM 717 C CA . PHE A 1 87 ? 1.166 -6.624 -0.108 1.00 68.81 87 PHE A CA 1
ATOM 718 C C . PHE A 1 87 ? 0.697 -7.082 -1.479 1.00 68.81 87 PHE A C 1
ATOM 720 O O . PHE A 1 87 ? 0.793 -8.268 -1.790 1.00 68.81 87 PHE A O 1
ATOM 727 N N . LEU A 1 88 ? 0.212 -6.153 -2.297 1.00 67.44 88 LEU A N 1
ATOM 728 C CA . LEU A 1 88 ? 0.018 -6.388 -3.720 1.00 67.44 88 LEU A CA 1
ATOM 729 C C . LEU A 1 88 ? 1.328 -6.029 -4.430 1.00 67.44 88 LEU A C 1
ATOM 731 O O . LEU A 1 88 ? 1.701 -4.850 -4.464 1.00 67.44 88 LEU A O 1
ATOM 735 N N . PRO A 1 89 ? 2.084 -7.022 -4.934 1.00 64.06 89 PRO A N 1
ATOM 736 C CA . PRO A 1 89 ? 3.390 -6.764 -5.511 1.00 64.06 89 PRO A CA 1
ATOM 737 C C . PRO A 1 89 ? 3.282 -6.169 -6.919 1.00 64.06 89 PRO A C 1
ATOM 739 O O . PRO A 1 89 ? 2.490 -6.618 -7.746 1.00 64.06 89 PRO A O 1
ATOM 742 N N . ASN A 1 90 ? 4.189 -5.234 -7.209 1.00 61.62 90 ASN A N 1
ATOM 743 C CA . ASN A 1 90 ? 4.622 -4.843 -8.555 1.00 61.62 90 ASN A CA 1
ATOM 744 C C . ASN A 1 90 ? 3.505 -4.462 -9.532 1.00 61.62 90 ASN A C 1
ATOM 746 O O . ASN A 1 90 ? 3.587 -4.756 -10.730 1.00 61.62 90 ASN A O 1
ATOM 750 N N . THR A 1 91 ? 2.481 -3.768 -9.049 1.00 64.81 91 THR A N 1
ATOM 751 C CA . THR A 1 91 ? 1.470 -3.194 -9.923 1.00 64.81 91 THR A CA 1
ATOM 752 C C . THR A 1 91 ? 2.090 -2.060 -10.757 1.00 64.81 91 THR A C 1
ATOM 754 O O . THR A 1 91 ? 2.796 -1.191 -10.227 1.00 64.81 91 THR A O 1
ATOM 757 N N . PRO A 1 92 ? 1.873 -2.061 -12.088 1.00 66.69 92 PRO A N 1
ATOM 758 C CA . PRO A 1 92 ? 2.175 -0.911 -12.935 1.00 66.69 92 PRO A CA 1
ATOM 759 C C . PRO A 1 92 ? 1.571 0.370 -12.350 1.00 66.69 92 PRO A C 1
ATOM 761 O O . PRO A 1 92 ? 0.493 0.331 -11.747 1.00 66.69 92 PRO A O 1
ATOM 764 N N . LEU A 1 93 ? 2.250 1.511 -12.507 1.00 67.12 93 LEU A N 1
ATOM 765 C CA . LEU A 1 93 ? 1.852 2.757 -11.834 1.00 67.12 93 LEU A CA 1
ATOM 766 C C . LEU A 1 93 ? 0.446 3.223 -12.213 1.00 67.12 93 LEU A C 1
ATOM 768 O O . LEU A 1 93 ? -0.216 3.876 -11.404 1.00 67.12 93 LEU A O 1
ATOM 772 N N . ASP A 1 94 ? 0.032 2.908 -13.434 1.00 64.19 94 ASP A N 1
ATOM 773 C CA . ASP A 1 94 ? -1.269 3.195 -14.029 1.00 64.19 94 ASP A CA 1
ATOM 774 C C . ASP A 1 94 ? -2.370 2.220 -13.593 1.00 64.19 94 ASP A C 1
ATOM 776 O O . ASP A 1 94 ? -3.549 2.544 -13.706 1.00 64.19 94 ASP A O 1
ATOM 780 N N . ARG A 1 95 ? -2.002 1.044 -13.074 1.00 60.75 95 ARG A N 1
ATOM 781 C CA . ARG A 1 95 ? -2.939 0.011 -12.609 1.00 60.75 95 ARG A CA 1
ATOM 782 C C . ARG A 1 95 ? -3.132 0.010 -11.090 1.00 60.75 95 ARG A C 1
ATOM 784 O O . ARG A 1 95 ? -3.996 -0.697 -10.581 1.00 60.75 95 ARG A O 1
ATOM 791 N N . CYS A 1 96 ? -2.339 0.798 -10.372 1.00 59.47 96 CYS A N 1
ATOM 792 C CA . CYS A 1 96 ? -2.518 1.003 -8.941 1.00 59.47 96 CYS A CA 1
ATOM 793 C C . CYS A 1 96 ? -3.800 1.783 -8.682 1.00 59.47 96 CYS A C 1
ATOM 795 O O . CYS A 1 96 ? -4.036 2.819 -9.313 1.00 59.47 96 CYS A O 1
ATOM 797 N N . ARG A 1 97 ? -4.599 1.321 -7.721 1.00 58.06 97 ARG A N 1
ATOM 798 C CA . ARG A 1 97 ? -5.753 2.055 -7.223 1.00 58.06 97 ARG A CA 1
ATOM 799 C C . ARG A 1 97 ? -5.181 3.267 -6.496 1.00 58.06 97 ARG A C 1
ATOM 801 O O . ARG A 1 97 ? -4.745 3.184 -5.353 1.00 58.06 97 ARG A O 1
ATOM 808 N N . THR A 1 98 ? -5.089 4.398 -7.195 1.00 46.16 98 THR A N 1
ATOM 809 C CA . THR A 1 98 ? -4.689 5.661 -6.577 1.00 46.16 98 THR A CA 1
ATOM 810 C C . THR A 1 98 ? -5.560 5.857 -5.351 1.00 46.16 98 THR A C 1
ATOM 812 O O . THR A 1 98 ? -6.783 5.903 -5.491 1.00 46.16 98 THR A O 1
ATOM 815 N N . SER A 1 99 ? -4.941 5.953 -4.172 1.00 39.81 99 SER A N 1
ATOM 816 C CA . SER A 1 99 ? -5.594 6.540 -3.014 1.00 39.81 99 SER A CA 1
ATOM 817 C C . SER A 1 99 ? -6.020 7.938 -3.454 1.00 39.81 99 SER A C 1
ATOM 819 O O . SER A 1 99 ? -5.184 8.836 -3.585 1.00 39.81 99 SER A O 1
ATOM 821 N N . GLN A 1 100 ? -7.291 8.086 -3.822 1.00 29.83 100 GLN A N 1
ATOM 822 C CA . GLN A 1 100 ? -7.914 9.394 -3.878 1.00 29.83 100 GLN A CA 1
ATOM 823 C C . GLN A 1 100 ? -7.894 9.867 -2.427 1.00 29.83 100 GLN A C 1
ATOM 825 O O . GLN A 1 100 ? -8.603 9.313 -1.588 1.00 29.83 100 GLN A O 1
ATOM 830 N N . PHE A 1 101 ? -6.944 10.750 -2.130 1.00 31.92 101 PHE A N 1
ATOM 831 C CA . PHE A 1 101 ? -7.060 11.649 -0.994 1.00 31.92 101 PHE A CA 1
ATOM 832 C C . PHE A 1 101 ? -8.098 12.706 -1.349 1.00 31.92 101 PHE A C 1
ATOM 834 O O . PHE A 1 101 ? -8.069 13.158 -2.520 1.00 31.92 101 PHE A O 1
#

Radius of gyration: 16.62 Å; chains: 1; bounding box: 36×31×46 Å

Foldseek 3Di:
DPCPVVVVCVVVCCVVPVPQDDLVNCVVVVFADPVCRSDQKDKDKDWDFDPQDDDDPVVSVLQADPVVRTGTFIWMWMAGPPGDIDIDPGDRPVRDPPPPD